Protein AF-A0A528FHI9-F1 (afdb_monomer)

Nearest PDB structures (foldseek):
  6q1c-assembly1_A  TM=9.604E-01  e=1.980E-07  Yersinia pestis
  7me1-assembly2_B  TM=9.767E-01  e=3.495E-07  Yersinia pestis
  1xvl-assembly1_A  TM=9.703E-01  e=2.323E-06  Synechocystis sp. PCC 6803
  4irm-assembly1_A  TM=9.666E-01  e=8.745E-06  Synechocystis sp. PCC 6803
  4utp-assembly1_A  TM=9.292E-01  e=3.993E-03  Streptococcus pneumoniae

Mean predicted aligned error: 3.44 Å

pLDDT: mean 95.2, std 6.91, range [56.41, 98.88]

Foldseek 3Di:
DDDPPDDDFDLQPPPDFDADCDDPRGRHGDPVSCVDLVSVLSSLVRVLVVCCVVPVVCNVVSVVVSVVVNVVSD

Sequence (74 aa):
QNLSDVPGAIVSEGVQPMSIAEGPYTGKPNPHAWMSPTNALIYVDNIRDAFVEHDPANAETYKANAEAYKAKIE

Solvent-accessible surface area (backbone atoms only — not comparable to full-atom values): 4535 Å² total; per-residue (Å²): 132,84,57,94,90,52,95,82,78,73,38,66,61,90,62,84,69,53,61,30,84,69,70,101,52,46,72,38,70,47,85,72,51,66,78,38,60,77,46,34,47,45,32,43,53,42,50,35,50,54,45,31,73,77,40,58,93,50,29,69,59,39,52,53,49,38,55,63,49,44,68,70,65,109

Structure (mmCIF, N/CA/C/O backbone):
data_AF-A0A528FHI9-F1
#
_entry.id   AF-A0A528FHI9-F1
#
loop_
_atom_site.group_PDB
_atom_site.id
_atom_site.type_symbol
_atom_site.label_atom_id
_atom_site.label_alt_id
_atom_site.label_comp_id
_atom_site.label_asym_id
_atom_site.label_entity_id
_atom_site.label_seq_id
_atom_site.pdbx_PDB_ins_code
_atom_site.Cartn_x
_atom_site.Cartn_y
_atom_site.Cartn_z
_atom_site.occupancy
_atom_site.B_iso_or_equiv
_atom_site.auth_seq_id
_atom_site.auth_comp_id
_atom_site.auth_asym_id
_atom_site.auth_atom_id
_atom_site.pdbx_PDB_model_num
ATOM 1 N N . GLN A 1 1 ? 7.315 -17.306 -0.207 1.00 56.41 1 GLN A N 1
ATOM 2 C CA . GLN A 1 1 ? 6.129 -18.186 -0.158 1.00 56.41 1 GLN A CA 1
ATOM 3 C C . GLN A 1 1 ? 5.118 -17.500 0.734 1.00 56.41 1 GLN A C 1
ATOM 5 O O . GLN A 1 1 ? 5.525 -17.032 1.790 1.00 56.41 1 GLN A O 1
ATOM 10 N N . ASN A 1 2 ? 3.861 -17.404 0.308 1.00 70.06 2 ASN A N 1
ATOM 11 C CA . ASN A 1 2 ? 2.787 -17.001 1.214 1.0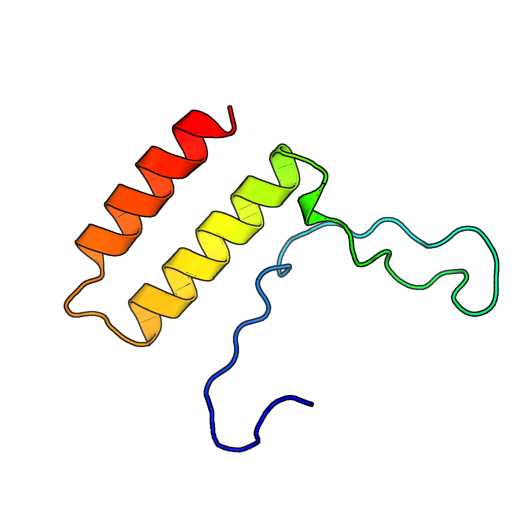0 70.06 2 ASN A CA 1
ATOM 12 C C . ASN A 1 2 ? 2.490 -18.185 2.137 1.00 70.06 2 ASN A C 1
ATOM 14 O O . ASN A 1 2 ? 2.506 -19.330 1.680 1.00 70.06 2 ASN A O 1
ATOM 18 N N . LEU A 1 3 ? 2.290 -17.916 3.423 1.00 80.06 3 LEU A N 1
ATOM 19 C CA . LEU A 1 3 ? 1.901 -18.942 4.384 1.00 80.06 3 LEU A CA 1
ATOM 20 C C . LEU A 1 3 ? 0.420 -19.255 4.162 1.00 80.06 3 LEU A C 1
ATOM 22 O O . LEU A 1 3 ? -0.386 -18.335 4.073 1.00 80.06 3 LEU A O 1
ATOM 26 N N . SER A 1 4 ? 0.076 -20.538 4.050 1.00 74.81 4 SER A N 1
ATOM 27 C CA . SER A 1 4 ? -1.281 -21.012 3.735 1.00 74.81 4 SER A CA 1
ATOM 28 C C . SER A 1 4 ? -2.351 -20.519 4.708 1.00 74.81 4 SER A C 1
ATOM 30 O O . SER A 1 4 ? -3.499 -20.360 4.310 1.00 74.81 4 SER A O 1
ATOM 32 N N . ASP A 1 5 ? -1.961 -20.251 5.954 1.00 83.88 5 ASP A N 1
ATOM 33 C CA . ASP A 1 5 ? -2.875 -19.964 7.063 1.00 83.88 5 ASP A CA 1
ATOM 34 C C . ASP A 1 5 ? -2.727 -18.534 7.606 1.00 83.88 5 ASP A C 1
ATOM 36 O O . ASP A 1 5 ? -3.235 -18.217 8.680 1.00 83.88 5 ASP A O 1
ATOM 40 N N . VAL A 1 6 ? -2.013 -17.662 6.883 1.00 85.75 6 VAL A N 1
ATOM 41 C CA . VAL A 1 6 ? -1.853 -16.249 7.251 1.00 85.75 6 VAL A CA 1
ATOM 42 C C . VAL A 1 6 ? -2.495 -15.380 6.173 1.00 85.75 6 VAL A C 1
ATOM 44 O O . VAL A 1 6 ? -2.117 -15.506 5.005 1.00 85.75 6 VAL A O 1
ATOM 47 N N . PRO A 1 7 ? -3.435 -14.486 6.535 1.00 87.06 7 PRO A N 1
ATOM 48 C CA . PRO A 1 7 ? -4.000 -13.531 5.592 1.00 87.06 7 PRO A CA 1
ATOM 49 C C . PRO A 1 7 ? -2.903 -12.719 4.898 1.00 87.06 7 PRO A C 1
ATOM 51 O O . PRO A 1 7 ? -1.940 -12.276 5.527 1.00 87.06 7 PRO A O 1
ATOM 54 N N . GLY A 1 8 ? -3.041 -12.538 3.587 1.00 92.31 8 GLY A N 1
ATOM 55 C CA . GLY A 1 8 ? -2.111 -11.768 2.772 1.00 92.31 8 GLY A CA 1
ATOM 56 C C . GLY A 1 8 ? -2.867 -10.839 1.835 1.00 92.31 8 GLY A C 1
ATOM 57 O O . GLY A 1 8 ? -3.921 -11.204 1.324 1.00 92.31 8 GLY A O 1
ATOM 58 N N . ALA A 1 9 ? -2.299 -9.661 1.583 1.00 95.06 9 ALA A N 1
ATOM 59 C CA . ALA A 1 9 ? -2.865 -8.655 0.692 1.00 95.06 9 ALA A CA 1
ATOM 60 C C . ALA A 1 9 ? -1.899 -8.340 -0.459 1.00 95.06 9 ALA A C 1
ATOM 62 O O . ALA A 1 9 ? -0.683 -8.247 -0.262 1.00 95.06 9 ALA A O 1
ATOM 63 N N . ILE A 1 10 ? -2.436 -8.153 -1.668 1.00 96.06 10 ILE A N 1
ATOM 64 C CA . ILE A 1 10 ? -1.665 -7.710 -2.836 1.00 96.06 10 ILE A CA 1
ATOM 65 C C . ILE A 1 10 ? -1.709 -6.184 -2.881 1.00 96.06 10 ILE A C 1
ATOM 67 O O . ILE A 1 10 ? -2.579 -5.578 -3.491 1.00 96.06 10 ILE A O 1
ATOM 71 N N . VAL A 1 11 ? -0.728 -5.542 -2.253 1.00 97.50 11 VAL A N 1
ATOM 72 C CA . VAL A 1 11 ? -0.70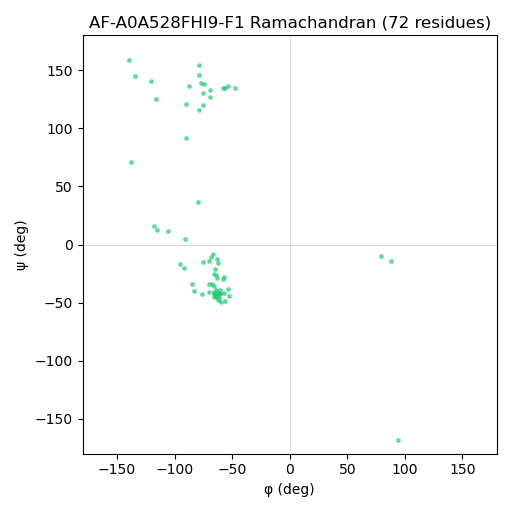5 -4.073 -2.124 1.00 97.50 11 VAL A CA 1
ATOM 73 C C . VAL A 1 11 ? -0.481 -3.328 -3.446 1.00 97.50 11 VAL A C 1
ATOM 75 O O . VAL A 1 11 ? -0.670 -2.120 -3.508 1.00 97.50 11 VAL A O 1
ATOM 78 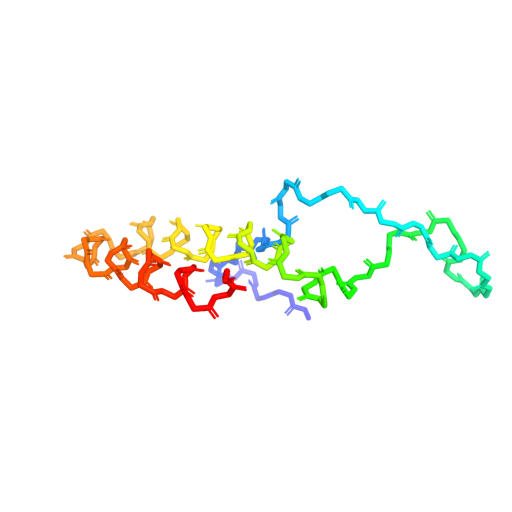N N . SER A 1 12 ? -0.109 -4.031 -4.518 1.00 97.56 12 SER A N 1
ATOM 79 C CA . SER A 1 12 ? 0.023 -3.468 -5.866 1.00 97.56 12 SER A CA 1
ATOM 80 C C . SER A 1 12 ? -1.257 -3.561 -6.706 1.00 97.56 12 SER A C 1
ATOM 82 O O . SER A 1 12 ? -1.213 -3.264 -7.899 1.00 97.56 12 SER A O 1
ATOM 84 N N . GLU A 1 13 ? -2.374 -4.036 -6.150 1.00 97.69 13 GLU A N 1
ATOM 85 C CA . GLU A 1 13 ? -3.645 -4.102 -6.874 1.00 97.69 13 GLU A CA 1
ATOM 86 C C . GLU A 1 13 ? -4.072 -2.708 -7.367 1.00 97.69 13 GLU A C 1
ATOM 88 O O . GLU A 1 13 ? -3.948 -1.719 -6.651 1.00 97.69 13 GLU A O 1
ATOM 93 N N . GLY A 1 14 ? -4.506 -2.611 -8.628 1.00 97.00 14 GLY A N 1
ATOM 94 C CA . GLY A 1 14 ? -4.861 -1.340 -9.279 1.00 97.00 14 GLY A CA 1
ATOM 95 C C . GLY A 1 14 ? -3.706 -0.602 -9.973 1.00 97.00 14 GLY A C 1
ATOM 96 O O . GLY A 1 14 ? -3.955 0.262 -10.815 1.00 97.00 14 GLY A O 1
ATOM 97 N N . VAL A 1 15 ? -2.446 -0.969 -9.713 1.00 97.62 15 VAL A N 1
ATOM 98 C CA . VAL A 1 15 ? -1.284 -0.404 -10.419 1.00 97.62 15 VAL A CA 1
ATOM 99 C C . VAL A 1 15 ? -1.263 -0.862 -11.878 1.00 97.62 15 VAL A C 1
ATOM 101 O O . VAL A 1 15 ? -1.351 -2.056 -12.164 1.00 97.62 15 VAL A O 1
ATOM 104 N N . GLN A 1 16 ? -1.058 0.073 -12.810 1.00 96.31 16 GLN A N 1
ATOM 105 C CA . GLN A 1 16 ? -0.804 -0.259 -14.215 1.00 96.31 16 GLN A CA 1
ATOM 106 C C . GLN A 1 16 ? 0.661 -0.696 -14.405 1.00 96.31 16 GLN A C 1
ATOM 108 O O . GLN A 1 16 ? 1.572 0.106 -14.177 1.00 96.31 16 GLN A O 1
ATOM 113 N N . PRO A 1 17 ? 0.927 -1.957 -14.797 1.00 94.06 17 PRO A N 1
ATOM 114 C CA . PRO A 1 17 ? 2.283 -2.481 -14.843 1.00 94.06 17 PRO A CA 1
ATOM 115 C C . PRO A 1 17 ? 3.059 -1.976 -16.062 1.00 94.06 17 PRO A C 1
ATOM 117 O O . PRO A 1 17 ? 2.569 -1.983 -17.190 1.00 94.06 17 PRO A O 1
ATOM 120 N N . MET A 1 18 ? 4.330 -1.639 -15.848 1.00 94.69 18 MET A N 1
ATOM 121 C CA . MET A 1 18 ? 5.303 -1.494 -16.932 1.00 94.69 18 MET A CA 1
ATOM 122 C C . MET A 1 18 ? 5.949 -2.847 -17.221 1.00 94.69 18 MET A C 1
ATOM 124 O O . MET A 1 18 ? 6.324 -3.560 -16.293 1.00 94.69 18 MET A O 1
ATOM 128 N N . SER A 1 19 ? 6.101 -3.207 -18.494 1.00 95.88 19 SER A N 1
ATOM 129 C CA . SER A 1 19 ? 6.729 -4.479 -18.874 1.00 95.88 19 SER A CA 1
ATOM 130 C C . SER A 1 19 ? 8.255 -4.409 -18.792 1.00 95.88 19 SER A C 1
ATOM 132 O O . SER A 1 19 ? 8.860 -3.384 -19.099 1.00 95.88 19 SER A O 1
ATOM 134 N N . ILE A 1 20 ? 8.888 -5.520 -18.416 1.00 96.25 20 ILE A N 1
ATOM 135 C CA . ILE A 1 20 ? 10.342 -5.696 -18.500 1.00 96.25 20 ILE A CA 1
ATOM 136 C C . ILE A 1 20 ? 10.739 -5.777 -19.980 1.00 96.25 20 ILE A C 1
ATOM 138 O O . ILE A 1 20 ? 10.185 -6.587 -20.725 1.00 96.25 20 ILE A O 1
ATOM 142 N N . ALA A 1 21 ? 11.693 -4.944 -20.402 1.00 95.38 21 ALA A N 1
ATOM 143 C CA . ALA A 1 21 ? 12.091 -4.839 -21.805 1.00 95.38 21 ALA A CA 1
ATOM 144 C C . ALA A 1 21 ? 12.969 -6.014 -22.269 1.00 95.38 21 ALA A C 1
ATOM 146 O O . ALA A 1 21 ? 12.753 -6.565 -23.345 1.00 95.38 21 ALA A O 1
ATOM 147 N N . GLU A 1 22 ? 13.931 -6.442 -21.451 1.00 94.31 22 GLU A N 1
ATOM 148 C CA . GLU A 1 22 ? 14.976 -7.390 -21.860 1.00 94.31 22 GLU A CA 1
ATOM 149 C C . GLU A 1 22 ? 15.285 -8.435 -20.775 1.00 94.31 22 GLU A C 1
ATOM 151 O O . GLU A 1 22 ? 15.030 -8.227 -19.585 1.00 94.31 22 GLU A O 1
ATOM 156 N N . GLY A 1 23 ? 15.868 -9.562 -21.196 1.00 95.25 23 GLY A N 1
ATOM 157 C CA . GLY A 1 23 ? 16.306 -10.648 -20.321 1.00 95.25 23 GLY A CA 1
ATOM 158 C C . GLY A 1 23 ? 15.275 -11.774 -20.129 1.00 95.25 23 GLY A C 1
ATOM 159 O O . GLY A 1 23 ? 14.270 -11.852 -20.834 1.00 95.25 23 GLY A O 1
ATOM 160 N N . PRO A 1 24 ? 15.500 -12.687 -19.166 1.00 94.44 24 PRO A N 1
ATOM 161 C CA . PRO A 1 24 ? 14.693 -13.905 -18.999 1.00 94.44 24 PRO A CA 1
ATOM 162 C C . PRO A 1 24 ? 13.234 -13.654 -18.577 1.00 94.44 24 PRO A C 1
ATOM 164 O O . PRO A 1 24 ? 12.428 -14.583 -18.552 1.00 94.44 24 PRO A O 1
ATOM 167 N N . TYR A 1 25 ? 12.886 -12.411 -18.237 1.00 94.38 25 TYR A N 1
ATOM 168 C CA . TYR A 1 25 ? 11.551 -12.003 -17.801 1.00 94.38 25 TYR A CA 1
ATOM 169 C C . TYR A 1 25 ? 10.903 -10.973 -18.738 1.00 94.38 25 TYR A C 1
ATOM 171 O O . TYR A 1 25 ? 9.927 -10.341 -18.338 1.00 94.38 25 TYR A O 1
ATOM 179 N N . THR A 1 26 ? 11.419 -10.796 -19.963 1.00 95.81 26 THR A N 1
ATOM 180 C CA . THR A 1 26 ? 10.835 -9.894 -20.969 1.00 95.81 26 THR A CA 1
ATOM 181 C C . THR A 1 26 ? 9.324 -10.092 -21.103 1.00 95.81 26 THR A C 1
ATOM 183 O O . THR A 1 26 ? 8.829 -11.219 -21.155 1.00 95.81 26 THR A O 1
ATOM 186 N N . GLY A 1 27 ? 8.586 -8.981 -21.138 1.00 95.31 27 GLY A N 1
ATOM 187 C CA . GLY A 1 27 ? 7.124 -8.959 -21.239 1.00 95.31 27 GLY A CA 1
ATOM 188 C C . GLY A 1 27 ? 6.382 -9.219 -19.924 1.00 95.31 27 GLY A C 1
ATOM 189 O O . GLY A 1 27 ? 5.172 -9.011 -19.869 1.00 95.31 27 GLY A O 1
ATOM 190 N N . LYS A 1 28 ? 7.066 -9.630 -18.846 1.00 96.81 28 LYS A N 1
ATOM 191 C CA . LYS A 1 28 ? 6.447 -9.712 -17.515 1.00 96.81 28 LYS A CA 1
ATOM 192 C C . LYS A 1 28 ? 6.354 -8.326 -16.860 1.00 96.81 28 LYS A C 1
ATOM 194 O O . LYS A 1 28 ? 7.184 -7.462 -17.154 1.00 96.81 28 LYS A O 1
ATOM 199 N N . PRO A 1 29 ? 5.395 -8.113 -15.941 1.00 96.50 29 PRO A N 1
ATOM 200 C CA . PRO A 1 29 ? 5.322 -6.897 -15.133 1.00 96.50 29 PRO A CA 1
ATOM 201 C C . PRO A 1 29 ? 6.610 -6.635 -14.339 1.00 96.50 29 PRO A C 1
ATOM 203 O O . PRO A 1 29 ? 7.141 -7.535 -13.688 1.00 96.50 29 PRO A O 1
ATOM 206 N N . ASN A 1 30 ? 7.086 -5.391 -14.354 1.00 96.25 30 ASN A N 1
ATOM 207 C CA . ASN A 1 30 ? 8.157 -4.914 -13.488 1.00 96.25 30 ASN A CA 1
ATOM 208 C C . ASN A 1 30 ? 7.605 -4.706 -12.062 1.00 96.25 30 ASN A C 1
ATOM 210 O O . ASN A 1 30 ? 6.692 -3.897 -11.887 1.00 96.25 30 ASN A O 1
ATOM 214 N N . PRO A 1 31 ? 8.139 -5.399 -11.038 1.00 96.00 31 PRO A N 1
ATOM 215 C CA . PRO A 1 31 ? 7.561 -5.377 -9.695 1.00 96.00 31 PRO A CA 1
ATOM 216 C C . PRO A 1 31 ? 7.844 -4.087 -8.913 1.00 96.00 31 PRO A C 1
ATOM 218 O O . PRO A 1 31 ? 7.174 -3.833 -7.917 1.00 96.00 31 PRO A O 1
ATOM 221 N N . HIS A 1 32 ? 8.802 -3.258 -9.339 1.00 97.44 32 HIS A N 1
ATOM 222 C CA . HIS A 1 32 ? 9.275 -2.081 -8.593 1.00 97.44 32 HIS A CA 1
ATOM 223 C C . HIS A 1 32 ? 8.352 -0.858 -8.734 1.00 97.44 32 HIS A C 1
ATOM 225 O O . HIS A 1 32 ? 8.815 0.281 -8.823 1.00 97.44 32 HIS A O 1
ATOM 231 N N . ALA A 1 33 ? 7.037 -1.073 -8.792 1.00 96.88 33 ALA A N 1
ATOM 232 C CA . ALA A 1 33 ? 6.074 -0.013 -9.066 1.00 96.88 33 ALA A CA 1
ATOM 233 C C . ALA A 1 33 ? 6.009 1.056 -7.963 1.00 96.88 33 ALA A C 1
ATOM 235 O O . ALA A 1 33 ? 5.686 2.204 -8.268 1.00 96.88 33 ALA A O 1
ATOM 236 N N . TRP A 1 34 ? 6.379 0.709 -6.724 1.00 96.62 34 TRP A N 1
ATOM 237 C CA . TRP A 1 34 ? 6.438 1.622 -5.573 1.00 96.62 34 TRP A CA 1
ATOM 238 C C . TRP A 1 34 ? 7.442 2.772 -5.738 1.00 96.62 34 TRP A C 1
ATOM 240 O O . TRP A 1 34 ? 7.381 3.747 -4.998 1.00 96.62 34 TRP A O 1
ATOM 250 N N . MET A 1 35 ? 8.368 2.681 -6.699 1.00 96.88 35 MET A N 1
ATOM 251 C CA . MET A 1 35 ? 9.331 3.751 -6.982 1.00 96.88 35 MET A CA 1
ATOM 252 C C . MET A 1 35 ? 8.684 4.986 -7.625 1.00 96.88 35 MET A C 1
ATOM 254 O O . MET A 1 35 ? 9.313 6.039 -7.674 1.00 96.88 35 MET A O 1
ATOM 258 N N . SER A 1 36 ? 7.447 4.874 -8.123 1.00 97.06 36 SER A N 1
ATOM 259 C CA . SER A 1 36 ? 6.647 6.027 -8.539 1.00 97.06 36 SER A CA 1
ATOM 260 C C . SER A 1 36 ? 5.823 6.533 -7.350 1.00 97.06 36 SER A C 1
ATOM 262 O O . SER A 1 36 ? 4.988 5.771 -6.857 1.00 97.06 36 SER A O 1
ATOM 264 N N . PRO A 1 37 ? 5.985 7.801 -6.916 1.00 96.25 37 PRO A N 1
ATOM 265 C CA . PRO A 1 37 ? 5.169 8.388 -5.851 1.00 96.25 37 PRO A CA 1
ATOM 266 C C . PRO A 1 37 ? 3.664 8.266 -6.117 1.00 96.25 37 PRO A C 1
ATOM 268 O O . PRO A 1 37 ? 2.906 7.923 -5.219 1.00 96.25 37 PRO A O 1
ATOM 271 N N . THR A 1 38 ? 3.233 8.424 -7.372 1.00 96.25 38 THR A N 1
ATOM 272 C CA . THR A 1 38 ? 1.824 8.256 -7.759 1.00 96.25 38 THR A CA 1
ATOM 273 C C . THR A 1 38 ? 1.327 6.831 -7.520 1.00 96.25 38 THR A C 1
ATOM 275 O O . THR A 1 38 ? 0.236 6.641 -6.992 1.00 96.25 38 THR A O 1
ATOM 278 N N . ASN A 1 39 ? 2.131 5.817 -7.857 1.00 97.69 39 ASN A N 1
ATOM 279 C CA . ASN A 1 39 ? 1.772 4.431 -7.553 1.00 97.69 39 ASN A CA 1
ATOM 280 C C . ASN A 1 39 ? 1.838 4.156 -6.051 1.00 97.69 39 ASN A C 1
ATOM 282 O O . ASN A 1 39 ? 1.032 3.381 -5.552 1.00 97.69 39 ASN A O 1
ATOM 286 N N . ALA A 1 40 ? 2.761 4.782 -5.317 1.00 97.75 40 ALA A N 1
ATOM 287 C CA . ALA A 1 40 ? 2.869 4.601 -3.873 1.00 97.75 40 ALA A CA 1
ATOM 288 C C . ALA A 1 40 ? 1.567 4.978 -3.140 1.00 97.75 40 ALA A C 1
ATOM 290 O O . ALA A 1 40 ? 1.238 4.335 -2.148 1.00 97.75 40 ALA A O 1
ATOM 291 N N . LEU A 1 41 ? 0.775 5.923 -3.660 1.00 98.31 41 LEU A N 1
ATOM 292 C CA . LEU A 1 41 ? -0.550 6.246 -3.111 1.00 98.31 41 LEU A CA 1
ATOM 293 C C . LEU A 1 41 ? -1.508 5.039 -3.146 1.00 98.31 41 LEU A C 1
ATOM 295 O O . LEU A 1 41 ? -2.164 4.756 -2.147 1.00 98.31 41 LEU A O 1
ATOM 299 N N . ILE A 1 42 ? -1.511 4.269 -4.242 1.00 98.25 42 ILE A N 1
ATOM 300 C CA . ILE A 1 42 ? -2.307 3.033 -4.384 1.00 98.25 42 ILE A CA 1
ATOM 301 C C . ILE A 1 42 ? -1.865 1.986 -3.355 1.00 98.25 42 ILE A C 1
ATOM 303 O O . ILE A 1 42 ? -2.695 1.337 -2.724 1.00 98.25 42 ILE A O 1
ATOM 307 N N . TYR A 1 43 ? -0.553 1.855 -3.129 1.00 98.56 43 TYR A N 1
ATOM 308 C CA . TYR A 1 43 ? -0.032 0.954 -2.098 1.00 98.56 43 TYR A CA 1
ATOM 309 C C . TYR A 1 43 ? -0.523 1.354 -0.704 1.00 98.56 43 TYR A C 1
ATOM 311 O O . TYR A 1 43 ? -0.902 0.486 0.079 1.00 98.56 43 TYR A O 1
ATOM 319 N N . VAL A 1 44 ? -0.527 2.653 -0.390 1.00 98.69 44 VAL A N 1
ATOM 320 C CA . VAL A 1 44 ? -0.995 3.159 0.908 1.00 98.69 44 VAL A CA 1
ATOM 321 C C . VAL A 1 44 ? -2.482 2.871 1.110 1.00 98.69 44 VAL A C 1
ATOM 323 O O . VAL A 1 44 ? -2.860 2.405 2.186 1.00 98.69 44 VAL A O 1
ATOM 326 N N . ASP A 1 45 ? -3.311 3.082 0.086 1.00 98.69 45 ASP A N 1
ATOM 327 C CA . ASP A 1 45 ? -4.742 2.771 0.150 1.00 98.69 45 ASP A CA 1
ATOM 328 C C . ASP A 1 45 ? -4.986 1.263 0.348 1.00 98.69 45 ASP A C 1
ATOM 330 O O . ASP A 1 45 ? -5.727 0.879 1.252 1.00 98.69 45 ASP A O 1
ATOM 334 N N . ASN A 1 46 ? -4.284 0.400 -0.391 1.00 98.62 46 ASN A N 1
ATOM 335 C CA . ASN A 1 46 ? -4.433 -1.054 -0.260 1.00 98.62 46 ASN A CA 1
ATOM 336 C C . ASN A 1 46 ? -3.958 -1.583 1.108 1.00 98.62 46 ASN A C 1
ATOM 338 O O . ASN A 1 46 ? -4.552 -2.507 1.662 1.00 98.62 46 ASN A O 1
ATOM 342 N N . ILE A 1 47 ? -2.895 -1.002 1.681 1.00 98.62 47 ILE A N 1
ATOM 343 C CA . ILE A 1 47 ? -2.431 -1.346 3.038 1.00 98.62 47 ILE A CA 1
ATOM 344 C C . ILE A 1 47 ? -3.473 -0.933 4.080 1.00 98.62 47 ILE A C 1
ATOM 346 O O . ILE A 1 47 ? -3.776 -1.712 4.986 1.00 98.62 47 ILE A O 1
ATOM 350 N N . ARG A 1 48 ? -4.030 0.279 3.957 1.00 98.75 48 ARG A N 1
ATOM 351 C CA . ARG A 1 48 ? -5.110 0.754 4.829 1.00 98.75 48 ARG A CA 1
ATOM 352 C C . ARG A 1 48 ? -6.292 -0.204 4.782 1.00 98.75 48 ARG A C 1
ATOM 354 O O . ARG A 1 48 ? -6.789 -0.578 5.839 1.00 98.75 48 ARG A O 1
ATOM 361 N N . ASP A 1 49 ? -6.729 -0.592 3.591 1.00 98.56 49 ASP A N 1
ATOM 362 C CA . ASP A 1 49 ? -7.914 -1.434 3.427 1.00 98.56 49 ASP A CA 1
ATOM 363 C C . ASP A 1 49 ? -7.701 -2.828 4.022 1.00 98.56 49 ASP A C 1
ATOM 365 O O . ASP A 1 49 ? -8.552 -3.296 4.776 1.00 98.56 49 ASP A O 1
ATOM 369 N N . ALA A 1 50 ? -6.520 -3.424 3.826 1.00 98.25 50 ALA A N 1
ATOM 370 C CA . ALA A 1 50 ? -6.160 -4.687 4.469 1.00 98.25 50 ALA A CA 1
ATOM 371 C C . ALA A 1 50 ? -6.159 -4.590 6.008 1.00 98.25 50 ALA A C 1
ATOM 373 O O . ALA A 1 50 ? -6.600 -5.510 6.698 1.00 98.25 50 ALA A O 1
ATOM 374 N N . PHE A 1 51 ? -5.687 -3.475 6.575 1.00 98.19 51 PHE A N 1
ATOM 375 C CA . PHE A 1 51 ? -5.736 -3.262 8.025 1.00 98.19 51 PHE A CA 1
ATOM 376 C C . PHE A 1 51 ? -7.159 -3.043 8.538 1.00 98.19 51 PHE A C 1
ATOM 378 O O . PHE A 1 51 ? -7.513 -3.590 9.576 1.00 98.19 51 PHE A O 1
ATOM 385 N N . VAL A 1 52 ? -7.991 -2.290 7.816 1.00 98.50 52 VAL A N 1
ATOM 386 C CA . VAL A 1 52 ? -9.403 -2.080 8.174 1.00 98.50 52 VAL A CA 1
ATOM 387 C C . VAL A 1 52 ? -10.189 -3.393 8.124 1.00 98.50 52 VAL A C 1
ATOM 389 O O . VAL A 1 52 ? -11.027 -3.626 8.993 1.00 98.50 52 VAL A O 1
ATOM 392 N N . GLU A 1 53 ? -9.919 -4.251 7.138 1.00 97.19 53 GLU A N 1
ATOM 393 C CA . GLU A 1 53 ? -10.565 -5.559 6.998 1.00 97.19 53 GLU A CA 1
ATOM 394 C C . GLU A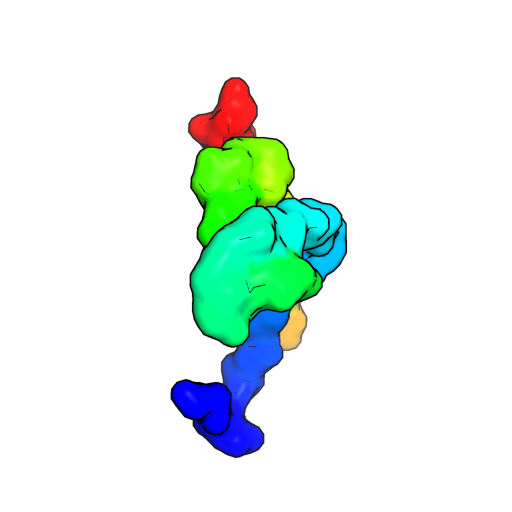 1 53 ? -10.233 -6.492 8.170 1.00 97.19 53 GLU A C 1
ATOM 396 O O . GLU A 1 53 ? -11.121 -7.153 8.713 1.00 97.19 53 GLU A O 1
ATOM 401 N N . HIS A 1 54 ? -8.964 -6.542 8.579 1.00 96.44 54 HIS A N 1
ATOM 402 C CA . HIS A 1 54 ? -8.498 -7.485 9.597 1.00 96.44 54 H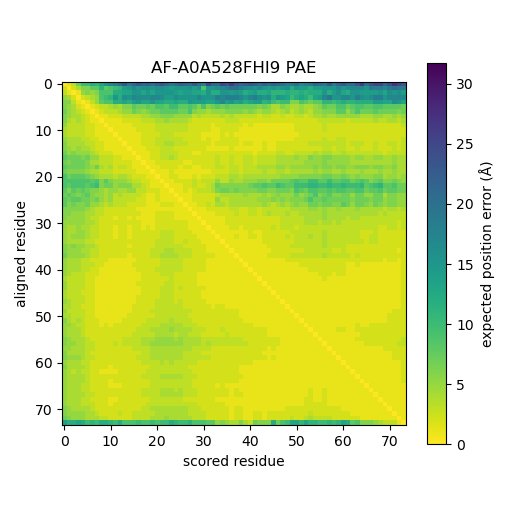IS A CA 1
ATOM 403 C C . HIS A 1 54 ? -8.529 -6.940 11.035 1.00 96.44 54 HIS A C 1
ATOM 405 O O . HIS A 1 54 ? -8.563 -7.735 11.974 1.00 96.44 54 HIS A O 1
ATOM 411 N N . ASP A 1 55 ? -8.555 -5.619 11.225 1.00 97.69 55 ASP A N 1
ATOM 412 C CA . ASP A 1 55 ? -8.674 -4.955 12.529 1.00 97.69 55 ASP A CA 1
ATOM 413 C C . ASP A 1 55 ? -9.639 -3.747 12.469 1.00 97.69 55 ASP A C 1
ATOM 415 O O . ASP A 1 55 ? -9.240 -2.578 12.555 1.00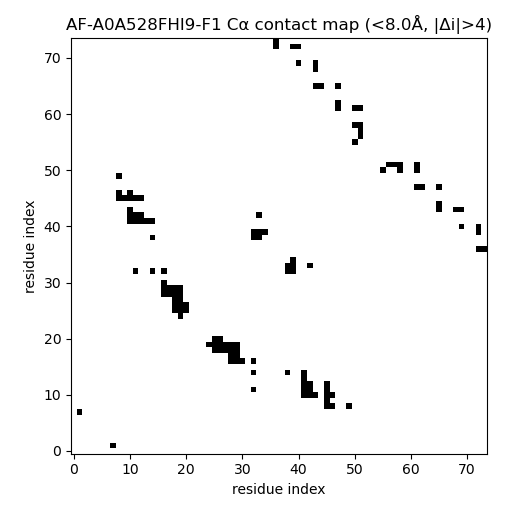 97.69 55 ASP A O 1
ATOM 419 N N . PRO A 1 56 ? -10.954 -4.001 12.339 1.00 98.19 56 PRO A N 1
ATOM 420 C CA . PRO A 1 56 ? -11.949 -2.942 12.182 1.00 98.19 56 PRO A CA 1
ATOM 421 C C . PRO A 1 56 ? -12.070 -2.029 13.411 1.00 98.19 56 PRO A C 1
ATOM 423 O O . PRO A 1 56 ? -12.530 -0.894 13.285 1.00 98.19 56 PRO A O 1
ATOM 426 N N . ALA A 1 57 ? -11.639 -2.483 14.595 1.00 98.69 57 ALA A N 1
ATOM 427 C CA . ALA A 1 57 ? -11.654 -1.671 15.812 1.00 98.69 57 ALA A CA 1
ATOM 428 C C . ALA A 1 57 ? -10.721 -0.451 15.708 1.00 98.69 57 ALA A C 1
ATOM 430 O O . ALA A 1 57 ? -10.981 0.575 16.337 1.00 98.69 57 ALA A O 1
ATOM 431 N N . ASN A 1 58 ? -9.674 -0.541 14.882 1.00 98.62 58 ASN A N 1
ATOM 432 C CA . ASN A 1 58 ? -8.693 0.519 14.654 1.00 98.62 58 ASN A CA 1
ATOM 433 C C . ASN A 1 58 ? -8.857 1.224 13.295 1.00 98.62 58 ASN A C 1
ATOM 435 O O . ASN A 1 58 ? -7.997 2.015 12.900 1.00 98.62 58 ASN A O 1
ATOM 439 N N . ALA A 1 59 ? -9.972 0.993 12.592 1.00 98.69 59 ALA A N 1
ATOM 440 C CA . ALA A 1 59 ? -10.187 1.467 11.225 1.00 98.69 59 ALA A CA 1
ATOM 441 C C . ALA A 1 59 ? -9.957 2.977 11.040 1.00 98.69 59 ALA A C 1
ATOM 443 O O . ALA A 1 59 ? -9.297 3.396 10.087 1.00 98.69 59 ALA A O 1
ATOM 444 N N . GLU A 1 60 ? -10.460 3.802 11.959 1.00 98.75 60 GLU A N 1
ATOM 445 C CA . GLU A 1 60 ? -10.309 5.260 11.875 1.00 98.75 60 GLU A CA 1
ATOM 446 C C . GLU A 1 60 ? -8.853 5.708 12.063 1.00 98.75 60 GLU A C 1
ATOM 448 O O . GLU A 1 60 ? -8.396 6.622 11.377 1.00 98.75 60 GLU A O 1
ATOM 453 N N . THR A 1 61 ? -8.084 5.010 12.905 1.00 98.88 61 THR A N 1
ATOM 454 C CA . THR A 1 61 ? -6.641 5.246 13.058 1.00 98.88 61 THR A CA 1
ATOM 455 C C . THR A 1 61 ? -5.901 4.950 11.755 1.00 98.88 61 THR A C 1
ATOM 457 O O . THR A 1 61 ? -5.062 5.744 1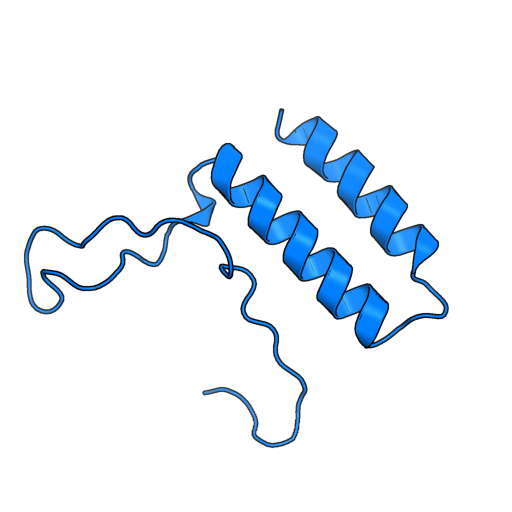1.327 1.00 98.88 61 THR A O 1
ATOM 460 N N . TYR A 1 62 ? -6.219 3.841 11.081 1.00 98.81 62 TYR A N 1
ATOM 461 C CA . TYR A 1 62 ? -5.585 3.492 9.806 1.00 98.81 62 TYR A CA 1
ATOM 462 C C . TYR A 1 62 ? -5.924 4.482 8.699 1.00 98.81 62 TYR A C 1
ATOM 464 O O . TYR A 1 62 ? -5.027 4.903 7.970 1.00 98.81 62 TYR A O 1
ATOM 472 N N . LYS A 1 63 ? -7.190 4.903 8.603 1.00 98.88 63 LYS A N 1
ATOM 473 C CA . LYS A 1 63 ? -7.621 5.933 7.649 1.00 98.88 63 LYS A CA 1
ATOM 474 C C . LYS A 1 63 ? -6.885 7.249 7.889 1.00 98.88 63 LYS A C 1
ATOM 476 O O . LYS A 1 63 ? -6.300 7.787 6.955 1.00 98.88 63 LYS A O 1
ATOM 481 N N . ALA A 1 64 ? -6.837 7.726 9.134 1.00 98.81 64 ALA A N 1
ATOM 482 C CA . ALA A 1 64 ? -6.140 8.964 9.476 1.00 98.81 64 ALA A CA 1
ATOM 483 C C . ALA A 1 64 ? -4.637 8.898 9.147 1.00 98.81 64 ALA A C 1
ATOM 485 O O . ALA A 1 64 ? -4.083 9.836 8.575 1.00 98.81 64 ALA A O 1
ATOM 486 N N . ASN A 1 65 ? -3.984 7.773 9.454 1.00 98.88 65 ASN A N 1
ATOM 487 C CA . ASN A 1 65 ? -2.572 7.564 9.137 1.00 98.88 65 ASN A CA 1
ATOM 488 C C . ASN A 1 65 ? -2.315 7.508 7.626 1.00 98.88 65 ASN A C 1
ATOM 490 O O . ASN A 1 65 ? -1.325 8.073 7.163 1.00 98.88 65 ASN A O 1
ATOM 494 N N . ALA A 1 66 ? -3.193 6.850 6.864 1.00 98.75 66 ALA A N 1
ATOM 495 C CA . ALA A 1 66 ? -3.089 6.763 5.412 1.00 98.75 66 ALA A CA 1
ATOM 496 C C . ALA A 1 66 ? -3.182 8.151 4.768 1.00 98.75 66 ALA A C 1
ATOM 498 O O . ALA A 1 66 ? -2.308 8.511 3.984 1.00 98.75 66 ALA A O 1
ATOM 499 N N . GLU A 1 67 ? -4.167 8.964 5.156 1.00 98.69 67 GLU A N 1
ATOM 500 C CA . GLU A 1 67 ? -4.297 10.339 4.656 1.00 98.69 67 GLU A CA 1
ATOM 501 C C . GLU A 1 67 ? -3.080 11.199 5.026 1.00 98.69 67 GLU A C 1
ATOM 503 O O . GLU A 1 67 ? -2.488 11.853 4.167 1.00 98.69 67 GLU A O 1
ATOM 508 N N . ALA A 1 68 ? -2.631 11.133 6.283 1.00 98.81 68 ALA A N 1
ATOM 509 C CA . ALA A 1 68 ? -1.457 11.877 6.735 1.00 98.81 68 ALA A CA 1
ATOM 510 C C . ALA A 1 68 ? -0.159 11.451 6.027 1.00 98.81 68 ALA A C 1
ATOM 512 O O . ALA A 1 68 ? 0.770 12.252 5.917 1.00 98.81 68 ALA A O 1
ATOM 513 N N . TYR A 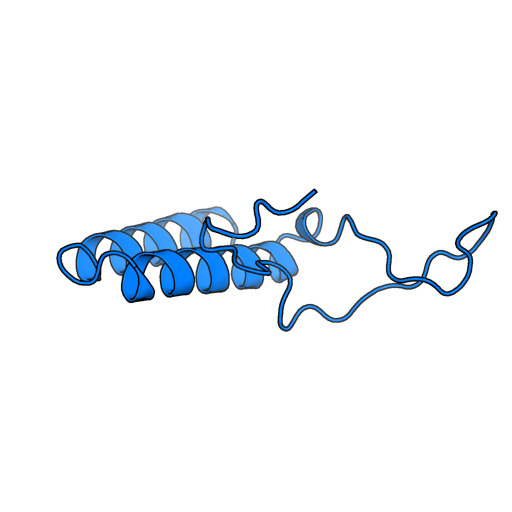1 69 ? -0.057 10.195 5.587 1.00 98.62 69 TYR A N 1
ATOM 514 C CA . TYR A 1 69 ? 1.110 9.702 4.864 1.00 98.62 69 TYR A CA 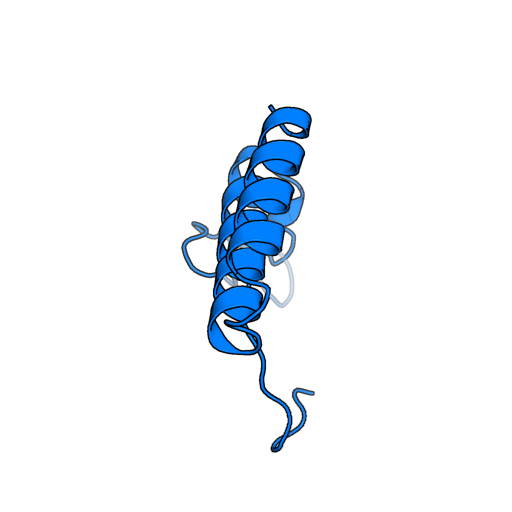1
ATOM 515 C C . TYR A 1 69 ? 1.047 10.030 3.371 1.00 98.62 69 TYR A C 1
ATOM 517 O O . TYR A 1 69 ? 2.059 10.459 2.821 1.00 98.62 69 TYR A O 1
ATOM 525 N N . LYS A 1 70 ? -0.128 9.929 2.734 1.00 98.38 70 LYS A N 1
ATOM 526 C CA . LYS A 1 70 ? -0.333 10.371 1.344 1.00 98.38 70 LYS A CA 1
ATOM 527 C C . LYS A 1 70 ? 0.023 11.848 1.169 1.00 98.38 70 LYS A C 1
ATOM 529 O O . LYS A 1 70 ? 0.779 12.175 0.264 1.00 98.38 70 LYS A O 1
ATOM 534 N N . ALA A 1 71 ? -0.366 12.698 2.119 1.00 98.31 71 ALA A N 1
ATOM 535 C CA . ALA A 1 71 ? -0.000 14.117 2.129 1.00 98.31 71 ALA A CA 1
ATOM 536 C C . ALA A 1 71 ? 1.515 14.402 2.260 1.00 98.31 71 ALA A C 1
ATOM 538 O O . ALA A 1 71 ? 1.928 15.544 2.107 1.00 98.31 71 ALA A O 1
ATOM 539 N N . LYS A 1 72 ? 2.349 13.405 2.598 1.00 98.06 72 LYS A N 1
ATOM 540 C CA . LYS A 1 72 ? 3.823 13.527 2.604 1.00 98.06 72 LYS A CA 1
ATOM 541 C C . LYS A 1 72 ? 4.471 13.027 1.312 1.00 98.06 72 LYS A C 1
ATOM 543 O O . LYS A 1 72 ? 5.667 13.239 1.126 1.00 98.06 72 LYS A O 1
ATOM 548 N N . ILE A 1 73 ? 3.733 12.255 0.516 1.00 96.81 73 ILE A N 1
ATOM 549 C CA . ILE A 1 73 ? 4.185 11.714 -0.771 1.00 96.81 73 ILE A CA 1
ATOM 550 C C . ILE A 1 73 ? 3.963 12.751 -1.879 1.00 96.81 73 ILE A C 1
ATOM 552 O O . ILE A 1 73 ? 4.759 12.807 -2.817 1.00 96.81 73 ILE A O 1
ATOM 556 N N . GLU A 1 74 ? 2.894 13.540 -1.756 1.00 88.75 74 GLU A N 1
ATOM 557 C CA . GLU A 1 74 ? 2.605 14.729 -2.571 1.00 88.75 74 GLU A CA 1
ATOM 558 C C . GLU A 1 74 ? 3.532 15.907 -2.234 1.00 88.75 74 GLU A C 1
ATOM 560 O O . GLU A 1 74 ? 3.948 16.600 -3.193 1.00 88.75 74 GLU A O 1
#

Secondary structure (DSSP, 8-state):
---TTS----TTTT--PPBP-SSTTTTSBPS-GGGSHHHHHHHHHHHHHHHHHH-GGGHHHHHHHHHHHHHHH-

Radius of gyration: 14.92 Å; Cα contacts (8 Å, |Δi|>4): 65; chains: 1; bounding box: 28×36×38 Å